Protein AF-A0A913Y9J8-F1 (afdb_monomer)

pLDDT: mean 73.51, std 21.89, range [31.72, 97.0]

Secondary structure (DSSP, 8-state):
---------------------------------------------SPPPPPPPGGG--SS--TT-HHHHHHHHHHHHHTT-HHHHHHHHHT---HHHHHHHHHHTT-

Sequence (107 aa):
MNRILRNVVFSQSKNSLTRIINLQRSASTTNGNQPVSKGNQDAATGPPPAPPPPELCCRSGCQNCVWLEYVDDMLKYYKNNKQEARKALEQIPDETLKTFIRIELGL

InterPro domains:
  IPR019180 Oxidoreductase-like, N-terminal [PF09791] (48-86)
  IPR039251 Oxidoreductase-like domain-containing protein 1 [PTHR21193] (29-105)

Radius of gyration: 23.68 Å; Cα contacts (8 Å, |Δi|>4): 42; chains: 1; bounding box: 63×47×50 Å

Organism: Exaiptasia diaphana (NCBI:txid2652724)

Structure (mmCIF, N/CA/C/O backbone):
data_AF-A0A913Y9J8-F1
#
_entry.id   AF-A0A913Y9J8-F1
#
loop_
_atom_site.group_PDB
_atom_site.id
_atom_site.type_symbol
_atom_site.label_atom_id
_atom_site.label_alt_id
_atom_site.label_comp_id
_atom_site.label_asym_id
_atom_site.label_entity_id
_atom_site.label_seq_id
_atom_site.pdbx_PDB_ins_code
_atom_site.Cartn_x
_atom_site.Cartn_y
_atom_site.Cartn_z
_atom_site.occupancy
_atom_site.B_iso_or_equiv
_atom_site.auth_seq_id
_atom_site.auth_comp_id
_atom_site.auth_asym_id
_atom_site.auth_atom_id
_atom_site.pdbx_PDB_model_num
ATOM 1 N N . MET A 1 1 ? -47.688 -1.574 -1.205 1.00 37.59 1 MET A N 1
ATOM 2 C CA . MET A 1 1 ? -48.154 -2.874 -0.676 1.00 37.59 1 MET A CA 1
ATOM 3 C C . MET A 1 1 ? -47.426 -3.983 -1.418 1.00 37.59 1 MET A C 1
ATOM 5 O O . MET A 1 1 ? -47.397 -3.931 -2.635 1.00 37.59 1 MET A O 1
ATOM 9 N N . ASN A 1 2 ? -46.805 -4.886 -0.650 1.00 31.72 2 ASN A N 1
ATOM 10 C CA . ASN A 1 2 ? -46.494 -6.310 -0.883 1.00 31.72 2 ASN A CA 1
ATOM 11 C C . ASN A 1 2 ? -45.979 -6.766 -2.271 1.00 31.72 2 ASN A C 1
ATOM 13 O O . ASN A 1 2 ? -46.678 -6.648 -3.262 1.00 31.72 2 ASN A O 1
ATOM 17 N N . ARG A 1 3 ? -44.725 -7.235 -2.414 1.00 40.78 3 ARG A N 1
ATOM 18 C CA . ARG A 1 3 ? -44.158 -8.553 -2.009 1.00 40.78 3 ARG A CA 1
ATOM 19 C C . ARG A 1 3 ? -44.796 -9.759 -2.730 1.00 40.78 3 ARG A C 1
ATOM 21 O O . ARG A 1 3 ? -45.948 -10.047 -2.447 1.00 40.78 3 ARG A O 1
ATOM 28 N N . ILE A 1 4 ? -43.980 -10.508 -3.501 1.00 50.66 4 ILE A N 1
ATOM 29 C CA . ILE A 1 4 ? -43.738 -11.987 -3.463 1.00 50.66 4 ILE A CA 1
ATOM 30 C C . ILE A 1 4 ? -43.408 -12.551 -4.866 1.00 50.66 4 ILE A C 1
ATOM 32 O O . ILE A 1 4 ? -44.226 -12.468 -5.768 1.00 50.66 4 ILE A O 1
ATOM 36 N N . LEU A 1 5 ? -42.128 -12.856 -5.149 1.00 43.16 5 LEU A N 1
ATOM 37 C CA . LEU A 1 5 ? -41.413 -14.161 -5.114 1.00 43.16 5 LEU A CA 1
ATOM 38 C C . LEU A 1 5 ? -41.866 -15.195 -6.180 1.00 43.16 5 LEU A C 1
ATOM 40 O O . LEU A 1 5 ? -43.004 -15.643 -6.134 1.00 43.16 5 LEU A O 1
ATOM 44 N N . ARG A 1 6 ? -40.926 -15.735 -6.976 1.00 45.38 6 ARG A N 1
ATOM 45 C CA . ARG A 1 6 ? -40.331 -17.094 -6.825 1.00 45.38 6 ARG A CA 1
ATOM 46 C C . ARG A 1 6 ? -39.618 -17.572 -8.103 1.00 45.38 6 ARG A C 1
ATOM 48 O O . ARG A 1 6 ? -40.162 -17.530 -9.196 1.00 45.38 6 ARG A O 1
ATOM 55 N N . ASN A 1 7 ? -38.404 -18.075 -7.880 1.00 42.09 7 ASN A N 1
ATOM 56 C CA . ASN A 1 7 ? -37.569 -18.903 -8.756 1.00 42.09 7 ASN A CA 1
ATOM 57 C C . ASN A 1 7 ? -38.220 -20.241 -9.133 1.00 42.09 7 ASN A C 1
ATOM 59 O O . ASN A 1 7 ? -38.880 -20.806 -8.266 1.00 42.09 7 ASN A O 1
ATOM 63 N N . VAL A 1 8 ? -37.842 -20.803 -10.295 1.00 47.94 8 VAL A N 1
ATOM 64 C CA . VAL A 1 8 ? -37.526 -22.234 -10.577 1.00 47.94 8 VAL A CA 1
ATOM 65 C C . VAL A 1 8 ? -36.664 -22.221 -11.871 1.00 47.94 8 VAL A C 1
ATOM 67 O O . VAL A 1 8 ? -37.104 -21.634 -12.848 1.00 47.94 8 VAL A O 1
ATOM 70 N N . VAL A 1 9 ? -35.359 -22.532 -11.932 1.00 44.31 9 VAL A N 1
ATOM 71 C CA . VAL A 1 9 ? -34.569 -23.771 -11.718 1.00 44.31 9 VAL A CA 1
ATOM 72 C C . VAL A 1 9 ? -34.651 -24.807 -12.866 1.00 44.31 9 VAL A C 1
ATOM 74 O O . VAL A 1 9 ? -35.701 -25.375 -13.123 1.00 44.31 9 VAL A O 1
ATOM 77 N N . PHE A 1 10 ? -33.463 -25.095 -13.431 1.00 37.75 10 PHE A N 1
ATOM 78 C CA . PHE A 1 10 ? -32.982 -26.320 -14.112 1.00 37.75 10 PHE A CA 1
ATOM 79 C C . PHE A 1 10 ? -33.520 -26.727 -15.496 1.00 37.75 10 PHE A C 1
ATOM 81 O O . PHE A 1 10 ? -34.701 -26.991 -15.660 1.00 37.75 10 PHE A O 1
ATOM 88 N N . SER A 1 11 ? -32.600 -27.027 -16.425 1.00 41.78 11 SER A N 1
ATOM 89 C CA . SER A 1 11 ? -32.466 -28.403 -16.941 1.00 41.78 11 SER A CA 1
ATOM 90 C C . SER A 1 11 ? -31.160 -28.601 -17.724 1.00 41.78 11 SER A C 1
ATOM 92 O O . SER A 1 11 ? -30.760 -27.762 -18.526 1.00 41.78 11 SER A O 1
ATOM 94 N N . GLN A 1 12 ? -30.493 -29.723 -17.458 1.00 49.56 12 GLN A N 1
ATOM 95 C CA . GLN A 1 12 ? -29.256 -30.170 -18.096 1.00 49.56 12 GLN A CA 1
ATOM 96 C C . GLN A 1 12 ? -29.513 -30.792 -19.474 1.00 49.56 12 GLN A C 1
ATOM 98 O O . GLN A 1 12 ? -30.562 -31.395 -19.684 1.00 49.56 12 GLN A O 1
ATOM 103 N N . SER A 1 13 ? -28.505 -30.809 -20.350 1.00 54.66 13 SER A N 1
ATOM 104 C CA . SER A 1 13 ? -28.442 -31.807 -21.426 1.00 54.66 13 SER A CA 1
ATOM 105 C C . SER A 1 13 ? -27.019 -32.340 -21.599 1.00 54.66 13 SER A C 1
ATOM 107 O O . SER A 1 13 ? -26.055 -31.579 -21.640 1.00 54.66 13 SER A O 1
ATOM 109 N N . LYS A 1 14 ? -26.903 -33.672 -21.621 1.00 51.00 14 LYS A N 1
ATOM 110 C CA . LYS A 1 14 ? -25.663 -34.458 -21.581 1.00 51.00 14 LYS A CA 1
ATOM 111 C C . LYS A 1 14 ? -25.297 -34.968 -22.987 1.00 51.00 14 LYS A C 1
ATOM 113 O O . LYS A 1 14 ? -26.124 -35.597 -23.629 1.00 51.00 14 LYS A O 1
ATOM 118 N N . ASN A 1 15 ? -24.030 -34.765 -23.359 1.00 49.06 15 ASN A N 1
ATOM 119 C CA . ASN A 1 15 ? -23.110 -35.607 -24.151 1.00 49.06 15 ASN A CA 1
ATOM 120 C C . ASN A 1 15 ? -23.543 -36.248 -25.492 1.00 49.06 15 ASN A C 1
ATOM 122 O O . ASN A 1 15 ? -24.303 -37.208 -25.497 1.00 49.06 15 ASN A O 1
ATOM 126 N N . SER A 1 16 ? -22.835 -35.896 -26.581 1.00 48.50 16 SER A N 1
ATOM 127 C CA . SER A 1 16 ? -22.435 -36.847 -27.641 1.00 48.50 16 SER A CA 1
ATOM 128 C C . SER A 1 16 ? -21.251 -36.318 -28.490 1.00 48.50 16 SER A C 1
ATOM 130 O O . SER A 1 16 ? -21.425 -35.391 -29.270 1.00 48.50 16 SER A O 1
ATOM 132 N N . LEU A 1 17 ? -20.046 -36.872 -28.253 1.00 50.44 17 LEU A N 1
ATOM 133 C CA . LEU A 1 17 ? -19.067 -37.443 -29.221 1.00 50.44 17 LEU A CA 1
ATOM 134 C C . LEU A 1 17 ? -18.971 -36.785 -30.634 1.00 50.44 17 LEU A C 1
ATOM 136 O O . LEU A 1 17 ? -19.973 -36.745 -31.327 1.00 50.44 17 LEU A O 1
ATOM 140 N N . THR A 1 18 ? -17.855 -36.341 -31.245 1.00 44.22 18 THR A N 1
ATOM 141 C CA . THR A 1 18 ? -16.398 -36.532 -31.074 1.00 44.22 18 THR A CA 1
ATOM 142 C C . THR A 1 18 ? -15.630 -35.524 -31.976 1.00 44.22 18 THR A C 1
ATOM 144 O O . THR A 1 18 ? -15.943 -35.393 -33.150 1.00 44.22 18 THR A O 1
ATOM 147 N N . ARG A 1 19 ? -14.615 -34.855 -31.402 1.00 53.00 19 ARG A N 1
ATOM 148 C CA . ARG A 1 19 ? -13.308 -34.350 -31.920 1.00 53.00 19 ARG A CA 1
ATOM 149 C C . ARG A 1 19 ? -13.099 -33.941 -33.400 1.00 53.00 19 ARG A C 1
ATOM 151 O O . ARG A 1 19 ? -13.000 -34.801 -34.265 1.00 53.00 19 ARG A O 1
ATOM 158 N N . ILE A 1 20 ? -12.647 -32.692 -33.595 1.00 54.19 20 ILE A N 1
ATOM 159 C CA . ILE A 1 20 ? -11.406 -32.394 -34.346 1.00 54.19 20 ILE A CA 1
ATOM 160 C C . ILE A 1 20 ? -10.508 -31.521 -33.456 1.00 54.19 20 ILE A C 1
ATOM 162 O O . ILE A 1 20 ? -10.968 -30.610 -32.773 1.00 54.19 20 ILE A O 1
ATOM 166 N N . ILE A 1 21 ? -9.237 -31.901 -33.403 1.00 53.88 21 ILE A N 1
ATOM 167 C CA . ILE A 1 21 ? -8.182 -31.438 -32.502 1.00 53.88 21 ILE A CA 1
ATOM 168 C C . ILE A 1 21 ? -7.462 -30.269 -33.185 1.00 53.88 21 ILE A C 1
ATOM 170 O O . ILE A 1 21 ? -7.147 -30.386 -34.365 1.00 53.88 21 ILE A O 1
ATOM 174 N N . ASN A 1 22 ? -7.116 -29.205 -32.455 1.00 52.94 22 ASN A N 1
ATOM 175 C CA . ASN A 1 22 ? -5.909 -28.448 -32.783 1.00 52.94 22 ASN A CA 1
ATOM 176 C C . ASN A 1 22 ? -5.085 -28.167 -31.524 1.00 52.94 22 ASN A C 1
ATOM 178 O O . ASN A 1 22 ? -5.598 -27.817 -30.462 1.00 52.94 22 ASN A O 1
ATOM 182 N N . LEU A 1 23 ? -3.800 -28.460 -31.677 1.00 61.94 23 LEU A N 1
ATOM 183 C CA . LEU A 1 23 ? -2.779 -28.716 -30.678 1.00 61.94 23 LEU A CA 1
ATOM 184 C C . LEU A 1 23 ? -1.827 -27.519 -30.624 1.00 61.94 23 LEU A C 1
ATOM 186 O O . LEU A 1 23 ? -1.193 -27.230 -31.627 1.00 61.94 23 LEU A O 1
ATOM 190 N N . GLN A 1 24 ? -1.693 -26.894 -29.454 1.00 46.09 24 GLN A N 1
ATOM 191 C CA . GLN A 1 24 ? -0.502 -26.178 -28.953 1.00 46.09 24 GLN A CA 1
ATOM 192 C C . GLN A 1 24 ? -0.847 -25.769 -27.510 1.00 46.09 24 GLN A C 1
ATOM 194 O O . GLN A 1 24 ? -1.507 -24.767 -27.278 1.00 46.09 24 GLN A O 1
ATOM 199 N N . ARG A 1 25 ? -0.713 -26.628 -26.492 1.00 49.22 25 ARG A N 1
ATOM 200 C CA . ARG A 1 25 ? 0.503 -27.199 -25.879 1.00 49.22 25 ARG A CA 1
ATOM 201 C C . ARG A 1 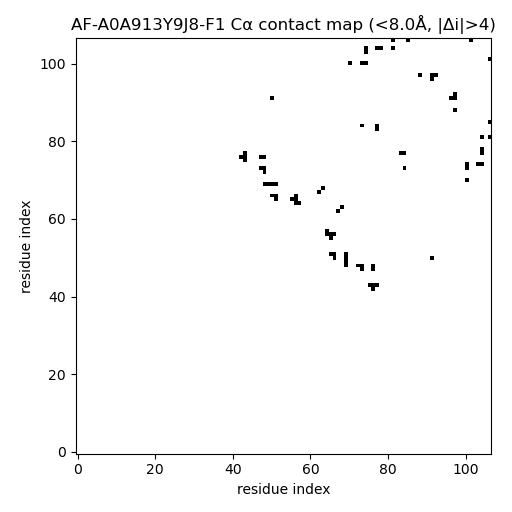25 ? 1.598 -26.160 -25.622 1.00 49.22 25 ARG A C 1
ATOM 203 O O . ARG A 1 25 ? 2.547 -26.073 -26.384 1.00 49.22 25 ARG A O 1
ATOM 210 N N . SER A 1 26 ? 1.499 -25.523 -24.459 1.00 45.91 26 SER A N 1
ATOM 211 C CA . SER A 1 26 ? 2.578 -25.554 -23.467 1.00 45.91 26 SER A CA 1
ATOM 212 C C . SER A 1 26 ? 1.957 -25.827 -22.102 1.00 45.91 26 SER A C 1
ATOM 214 O O . SER A 1 26 ? 1.340 -24.960 -21.494 1.00 45.91 26 SER A O 1
ATOM 216 N N . ALA A 1 27 ? 2.070 -27.079 -21.664 1.00 48.12 27 ALA A N 1
ATOM 217 C CA . ALA A 1 27 ? 1.857 -27.461 -20.281 1.00 48.12 27 ALA A CA 1
ATOM 218 C C . ALA A 1 27 ? 3.213 -27.386 -19.579 1.00 48.12 27 ALA A C 1
ATOM 220 O O . ALA A 1 27 ? 4.120 -28.132 -19.943 1.00 48.12 27 ALA A O 1
ATOM 221 N N . SER A 1 28 ? 3.314 -26.540 -18.561 1.00 43.69 28 SER A N 1
ATOM 222 C CA . SER A 1 28 ? 4.152 -26.833 -17.403 1.00 43.69 28 SER A CA 1
ATOM 223 C C . SER A 1 28 ? 3.199 -27.109 -16.252 1.00 43.69 28 SER A C 1
ATOM 225 O O . SER A 1 28 ? 2.702 -26.202 -15.593 1.00 43.69 28 SER A O 1
ATOM 227 N N . THR A 1 29 ? 2.882 -28.388 -16.069 1.00 44.84 29 THR A N 1
ATOM 228 C CA . THR A 1 29 ? 2.302 -28.896 -14.831 1.00 44.84 29 THR A CA 1
ATOM 229 C C . THR A 1 29 ? 3.444 -29.465 -14.013 1.00 44.84 29 THR A C 1
ATOM 231 O O . THR A 1 29 ? 3.950 -30.533 -14.339 1.00 44.84 29 THR A O 1
ATOM 234 N N . THR A 1 30 ? 3.793 -28.799 -12.920 1.00 44.12 30 THR A N 1
ATOM 235 C CA . THR A 1 30 ? 4.344 -29.467 -11.739 1.00 44.12 30 THR A CA 1
ATOM 236 C C . THR A 1 30 ? 3.724 -28.834 -10.504 1.00 44.12 30 THR A C 1
ATOM 238 O O . THR A 1 30 ? 4.124 -27.772 -10.045 1.00 44.12 30 THR A O 1
ATOM 241 N N . ASN A 1 31 ? 2.654 -29.494 -10.072 1.00 57.56 31 ASN A N 1
ATOM 242 C CA . ASN A 1 31 ? 2.248 -29.772 -8.698 1.00 57.56 31 ASN A CA 1
ATOM 243 C C . ASN A 1 31 ? 3.094 -29.123 -7.581 1.00 57.56 31 ASN A C 1
ATOM 245 O O . ASN A 1 31 ? 4.264 -29.459 -7.406 1.00 57.56 31 ASN A O 1
ATOM 249 N N . GLY A 1 32 ? 2.451 -28.279 -6.775 1.00 37.44 32 GLY A N 1
ATOM 250 C CA . GLY A 1 32 ? 2.965 -27.755 -5.515 1.00 37.44 32 GLY A CA 1
ATOM 251 C C . GLY A 1 32 ? 1.794 -27.472 -4.577 1.00 37.44 32 GLY A C 1
ATOM 252 O O . GLY A 1 32 ? 0.922 -26.666 -4.883 1.00 37.44 32 GLY A O 1
ATOM 253 N N . ASN A 1 33 ? 1.747 -28.218 -3.482 1.00 51.84 33 ASN A N 1
ATOM 254 C CA . ASN A 1 33 ? 0.734 -28.194 -2.435 1.00 51.84 33 ASN A CA 1
ATOM 255 C C . ASN A 1 33 ? 0.584 -26.825 -1.738 1.00 51.84 33 ASN A C 1
ATOM 257 O O . ASN A 1 33 ? 1.574 -26.296 -1.251 1.00 51.84 33 ASN A O 1
ATOM 261 N N . GLN A 1 34 ? -0.684 -26.428 -1.543 1.00 53.03 34 GLN A N 1
ATOM 262 C CA . GLN A 1 34 ? -1.253 -25.651 -0.418 1.00 53.03 34 GLN A CA 1
ATOM 263 C C . GLN A 1 34 ? -0.832 -24.177 -0.193 1.00 53.03 34 GLN A C 1
ATOM 265 O O . GLN A 1 34 ? 0.273 -23.787 -0.540 1.00 53.03 34 GLN A O 1
ATOM 270 N N . PRO A 1 35 ? -1.644 -23.364 0.523 1.00 49.16 35 PRO A N 1
ATOM 271 C CA . PRO A 1 35 ? -3.089 -23.413 0.749 1.00 49.16 35 PRO A CA 1
ATOM 272 C C . PRO A 1 35 ? -3.797 -22.128 0.271 1.00 49.16 35 PRO A C 1
ATOM 274 O O . PRO A 1 35 ? -3.237 -21.038 0.208 1.00 49.16 35 PRO A O 1
ATOM 277 N N . VAL A 1 36 ? -5.100 -22.249 0.020 1.00 52.25 36 VAL A N 1
ATOM 278 C CA . VAL A 1 36 ? -6.020 -21.119 0.162 1.00 52.25 36 VAL A CA 1
ATOM 279 C C . VAL A 1 36 ? -5.940 -20.645 1.614 1.00 52.25 36 VAL A C 1
ATOM 281 O O . VAL A 1 36 ? -6.490 -21.288 2.509 1.00 52.25 36 VAL A O 1
ATOM 284 N N . SER A 1 37 ? -5.247 -19.538 1.872 1.00 46.72 37 SER A N 1
ATOM 285 C CA . SER A 1 37 ? -5.356 -18.852 3.159 1.00 46.72 37 SER A CA 1
ATOM 286 C C . SER A 1 37 ? -6.714 -18.166 3.206 1.00 46.72 37 SER A C 1
ATOM 288 O O . SER A 1 37 ? -6.889 -16.991 2.894 1.00 46.72 37 SER A O 1
ATOM 290 N N . LYS A 1 38 ? -7.713 -18.979 3.558 1.00 45.91 38 LYS A N 1
ATOM 291 C CA . LYS A 1 38 ? -8.926 -18.545 4.237 1.00 45.91 38 LYS A CA 1
ATOM 292 C C . LYS A 1 38 ? -8.504 -17.618 5.367 1.00 45.91 38 LYS A C 1
ATOM 294 O O . LYS A 1 38 ? -7.587 -17.945 6.114 1.00 45.91 38 LYS A O 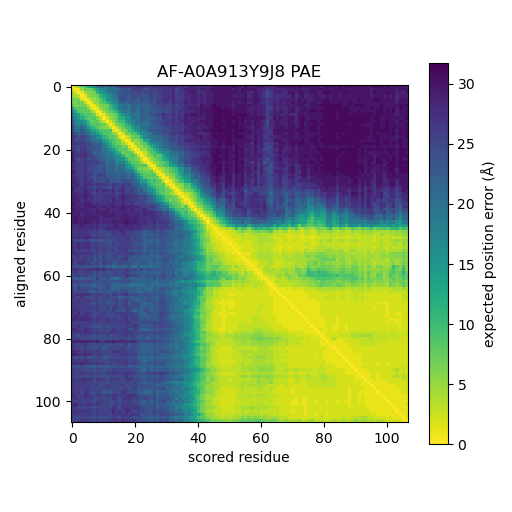1
ATOM 299 N N . GLY A 1 39 ? -9.154 -16.461 5.413 1.00 53.81 39 GLY A N 1
ATOM 300 C CA . GLY A 1 39 ? -8.779 -15.380 6.298 1.00 53.81 39 GLY A CA 1
ATOM 301 C C . GLY A 1 39 ? -8.643 -15.819 7.744 1.00 53.81 39 GLY A C 1
ATOM 302 O O . GLY A 1 39 ? -9.370 -16.687 8.226 1.00 53.81 39 GLY A O 1
ATOM 303 N N . ASN A 1 40 ? -7.763 -15.118 8.431 1.00 39.34 40 ASN A N 1
ATOM 304 C CA . ASN A 1 40 ? -7.918 -14.907 9.841 1.00 39.34 40 ASN A CA 1
ATOM 305 C C . ASN A 1 40 ? -7.715 -13.406 10.056 1.00 39.34 40 ASN A C 1
ATOM 307 O O . ASN A 1 40 ? -6.790 -12.794 9.528 1.00 39.34 40 ASN A O 1
ATOM 311 N N . GLN A 1 41 ? -8.711 -12.774 10.666 1.00 50.25 41 GLN A N 1
ATOM 312 C CA . GLN A 1 41 ? -8.632 -11.383 11.091 1.00 50.25 41 GLN A CA 1
ATOM 313 C C . GLN A 1 41 ? -7.963 -11.390 12.462 1.00 50.25 41 GLN A C 1
ATOM 315 O O . GLN A 1 41 ? -8.585 -11.071 13.470 1.00 50.25 41 GLN A O 1
ATOM 320 N N . ASP A 1 42 ? -6.720 -11.847 12.518 1.00 51.69 42 ASP A N 1
ATOM 321 C CA . ASP A 1 42 ? -5.870 -11.676 13.681 1.00 51.69 42 ASP A CA 1
ATOM 322 C C . ASP A 1 42 ? -5.288 -10.270 13.571 1.00 51.69 42 ASP A C 1
ATOM 324 O O . ASP A 1 42 ? -4.628 -9.908 12.598 1.00 51.69 42 ASP A O 1
ATOM 328 N N . ALA A 1 43 ? -5.600 -9.433 14.557 1.00 57.94 43 ALA A N 1
ATOM 329 C CA . ALA A 1 43 ? -4.947 -8.149 14.719 1.00 57.94 43 ALA A CA 1
ATOM 330 C C . ALA A 1 43 ? -3.429 -8.328 14.565 1.00 57.94 43 ALA A C 1
ATOM 332 O O . ALA A 1 43 ? -2.848 -9.204 15.206 1.00 57.94 43 ALA A O 1
ATOM 333 N N . ALA A 1 44 ? -2.834 -7.507 13.697 1.00 62.25 44 ALA A N 1
ATOM 334 C CA . ALA A 1 44 ? -1.417 -7.455 13.367 1.00 62.25 44 ALA A CA 1
ATOM 335 C C . ALA A 1 44 ? -0.519 -7.749 14.583 1.00 62.25 44 ALA A C 1
ATOM 337 O O . ALA A 1 44 ? -0.269 -6.879 15.411 1.00 62.25 44 ALA A O 1
ATOM 338 N N . THR A 1 45 ? -0.085 -9.003 14.716 1.00 68.12 45 THR A N 1
ATOM 339 C CA . THR A 1 45 ? 0.765 -9.478 15.825 1.00 68.12 45 THR A CA 1
ATOM 340 C C . THR A 1 45 ? 2.189 -9.799 15.360 1.00 68.12 45 THR A C 1
ATOM 342 O O . THR A 1 45 ? 3.010 -10.255 16.151 1.00 68.12 45 THR A O 1
ATOM 345 N N . GLY A 1 46 ? 2.488 -9.562 14.078 1.00 80.25 46 GLY A N 1
ATOM 346 C CA . GLY A 1 46 ? 3.801 -9.762 13.461 1.00 80.25 46 GLY A CA 1
ATOM 347 C C . GLY A 1 46 ? 4.623 -8.472 13.338 1.00 80.25 46 GLY A C 1
ATOM 348 O O . GLY A 1 46 ? 4.181 -7.419 13.787 1.00 80.25 46 GLY A O 1
ATOM 349 N N . PRO A 1 47 ? 5.823 -8.537 12.736 1.00 86.88 47 PRO A N 1
ATOM 350 C CA . PRO A 1 47 ? 6.588 -7.346 12.379 1.00 86.88 47 PRO A CA 1
ATOM 351 C C . PRO A 1 47 ? 5.867 -6.522 11.295 1.00 86.88 47 PRO A C 1
ATOM 353 O O . PRO A 1 47 ? 5.081 -7.085 10.526 1.00 86.88 47 PRO A O 1
ATOM 356 N N . PRO A 1 48 ? 6.149 -5.209 11.196 1.00 89.94 48 PRO A N 1
ATOM 357 C CA . PRO A 1 48 ? 5.591 -4.373 10.142 1.00 89.94 48 PRO A CA 1
ATOM 358 C C . PRO A 1 48 ? 6.036 -4.864 8.755 1.00 89.94 48 PRO A C 1
ATOM 360 O O . PRO A 1 48 ? 7.150 -5.381 8.613 1.00 89.94 48 PRO A O 1
ATOM 363 N N . PRO A 1 49 ? 5.194 -4.697 7.721 1.00 93.06 49 PRO A N 1
ATOM 364 C CA . PRO A 1 49 ? 5.530 -5.116 6.368 1.00 93.06 49 PRO A CA 1
ATOM 365 C C . PRO A 1 49 ? 6.734 -4.329 5.839 1.00 93.06 49 PRO A C 1
ATOM 367 O O . PRO A 1 49 ? 6.805 -3.102 5.953 1.00 93.06 49 PRO A O 1
ATOM 370 N N . ALA A 1 50 ? 7.682 -5.048 5.240 1.00 92.31 50 ALA A N 1
ATOM 371 C CA . ALA A 1 50 ? 8.880 -4.474 4.640 1.00 92.31 50 ALA A CA 1
ATOM 372 C C . ALA A 1 50 ? 8.665 -4.202 3.141 1.00 92.31 50 ALA A C 1
ATOM 374 O O . ALA A 1 50 ? 8.003 -5.000 2.473 1.00 92.31 50 ALA A O 1
ATOM 375 N N . PRO A 1 51 ? 9.226 -3.109 2.593 1.00 91.06 51 PRO A N 1
ATOM 376 C CA . PRO A 1 51 ? 9.122 -2.823 1.169 1.00 91.06 51 PRO A CA 1
ATOM 377 C C . PRO A 1 51 ? 9.850 -3.898 0.339 1.00 91.06 51 PRO A C 1
ATOM 379 O O . PRO A 1 51 ? 10.935 -4.345 0.728 1.00 91.06 51 PRO A O 1
ATOM 382 N N . PRO A 1 52 ? 9.291 -4.314 -0.811 1.00 90.75 52 PRO A N 1
ATOM 383 C CA . PRO A 1 52 ? 9.931 -5.282 -1.689 1.00 90.75 52 PRO A CA 1
ATOM 384 C C . PRO A 1 52 ? 11.196 -4.693 -2.340 1.00 90.75 52 PRO A C 1
ATOM 386 O O . PRO A 1 52 ? 11.280 -3.480 -2.559 1.00 90.75 52 PRO A O 1
ATOM 389 N N . PRO A 1 53 ? 12.174 -5.538 -2.716 1.00 90.06 53 PRO A N 1
ATOM 390 C CA . PRO A 1 53 ? 13.317 -5.097 -3.504 1.00 90.06 53 PRO A CA 1
ATOM 391 C C . PRO A 1 53 ? 12.876 -4.427 -4.818 1.00 90.06 53 PRO A C 1
ATOM 393 O O . PRO A 1 53 ? 12.001 -4.959 -5.510 1.00 90.06 53 PRO A O 1
ATOM 396 N N . PRO A 1 54 ? 13.501 -3.305 -5.219 1.00 86.50 54 PRO A N 1
ATOM 397 C CA . PRO A 1 54 ? 13.107 -2.565 -6.421 1.00 86.50 54 PRO A CA 1
ATOM 398 C C . PRO A 1 54 ? 13.258 -3.394 -7.704 1.00 86.50 54 PRO A C 1
ATOM 400 O O . PRO A 1 54 ? 12.476 -3.225 -8.638 1.00 86.50 54 PRO A O 1
ATOM 403 N N . GLU A 1 55 ? 14.201 -4.341 -7.717 1.00 87.00 55 GLU A N 1
ATOM 404 C CA . GLU A 1 55 ? 14.463 -5.276 -8.821 1.00 87.00 55 GLU A CA 1
ATOM 405 C C . GLU A 1 55 ? 13.258 -6.173 -9.161 1.00 87.00 55 GLU A C 1
ATOM 407 O O . GLU A 1 55 ? 13.165 -6.705 -10.265 1.00 87.00 55 GLU A O 1
ATOM 412 N N . LEU A 1 56 ? 12.314 -6.343 -8.225 1.00 88.31 56 LEU A N 1
ATOM 413 C CA . LEU A 1 56 ? 11.106 -7.149 -8.427 1.00 88.31 56 LEU A CA 1
ATOM 414 C C . LEU A 1 56 ? 9.958 -6.361 -9.080 1.00 88.31 56 LEU A C 1
ATOM 416 O O . LEU A 1 56 ? 8.919 -6.932 -9.413 1.00 88.31 56 LEU A O 1
ATOM 420 N N . CYS A 1 57 ? 10.126 -5.054 -9.298 1.00 86.75 57 CYS A N 1
ATOM 421 C CA . CYS A 1 57 ? 9.149 -4.244 -10.013 1.00 86.75 57 CYS A CA 1
ATOM 422 C C . CYS A 1 57 ? 9.342 -4.380 -11.531 1.00 86.75 57 CYS A C 1
ATOM 424 O O . CYS A 1 57 ? 10.183 -3.716 -12.136 1.00 86.75 57 CYS A O 1
ATOM 426 N N . CYS A 1 58 ? 8.507 -5.195 -12.179 1.00 87.00 58 CYS A N 1
ATOM 427 C CA . CYS A 1 58 ? 8.544 -5.390 -13.634 1.00 87.00 58 CYS A CA 1
ATOM 428 C C . CYS A 1 58 ? 8.138 -4.145 -14.448 1.00 87.00 58 CYS A C 1
ATOM 430 O O . CYS A 1 58 ? 8.329 -4.124 -15.662 1.00 87.00 58 CYS A O 1
ATOM 432 N N . ARG A 1 59 ? 7.551 -3.123 -13.800 1.00 86.00 59 ARG A N 1
ATOM 433 C CA . ARG A 1 59 ? 7.036 -1.878 -14.409 1.00 86.00 59 ARG A CA 1
ATOM 434 C C . ARG A 1 59 ? 6.030 -2.078 -15.555 1.00 86.00 59 ARG A C 1
ATOM 436 O O . ARG A 1 59 ? 5.749 -1.140 -16.291 1.00 86.00 59 ARG A O 1
ATOM 443 N N . SER A 1 60 ? 5.449 -3.271 -15.693 1.00 87.44 60 SER A N 1
ATOM 444 C CA . SER A 1 60 ? 4.473 -3.587 -16.745 1.00 87.44 60 SER A CA 1
ATOM 445 C C . SER A 1 60 ? 3.014 -3.421 -16.303 1.00 87.44 60 SER A C 1
ATOM 447 O O . SER A 1 60 ? 2.115 -3.664 -17.100 1.00 87.44 60 SER A O 1
ATOM 449 N N . GLY A 1 61 ? 2.769 -3.067 -15.035 1.00 82.75 61 GLY A N 1
ATOM 450 C CA . GLY A 1 61 ? 1.421 -2.840 -14.499 1.00 82.75 61 GLY A CA 1
ATOM 451 C C . GLY A 1 61 ? 0.539 -4.093 -14.423 1.00 82.75 61 GLY A C 1
ATOM 452 O O . GLY A 1 61 ? -0.660 -4.004 -14.664 1.00 82.75 61 GLY A O 1
ATOM 453 N N . CYS A 1 62 ? 1.108 -5.270 -14.137 1.00 86.81 62 CYS A N 1
ATOM 454 C CA . CYS A 1 62 ? 0.320 -6.494 -13.966 1.00 86.81 62 CYS A CA 1
ATOM 455 C C . CYS A 1 62 ? -0.364 -6.564 -12.587 1.00 86.81 62 CYS A C 1
ATOM 457 O O . CYS A 1 62 ? 0.045 -5.900 -11.638 1.00 86.81 62 CYS A O 1
ATOM 459 N N . GLN A 1 63 ? -1.386 -7.417 -12.475 1.00 84.56 63 GLN A N 1
ATOM 460 C CA . GLN A 1 63 ? -2.169 -7.601 -11.245 1.00 84.56 63 GLN A CA 1
ATOM 461 C C . GLN A 1 63 ? -1.352 -8.183 -10.078 1.00 84.56 63 GLN A C 1
ATOM 463 O O . GLN A 1 63 ? -1.652 -7.904 -8.925 1.00 84.56 63 GLN A O 1
ATOM 468 N N . ASN A 1 64 ? -0.302 -8.955 -10.367 1.00 85.81 64 ASN A N 1
ATOM 469 C CA . ASN A 1 64 ? 0.567 -9.570 -9.354 1.00 85.81 64 ASN A CA 1
ATOM 470 C C . ASN A 1 64 ? 1.776 -8.668 -9.052 1.00 85.81 64 ASN A C 1
ATOM 472 O O . ASN A 1 64 ? 2.924 -9.110 -9.067 1.00 85.81 64 ASN A O 1
ATOM 476 N N . CYS A 1 65 ? 1.534 -7.367 -8.905 1.00 89.81 65 CYS A N 1
ATOM 477 C CA . CYS A 1 65 ? 2.591 -6.408 -8.625 1.00 89.81 65 CYS A CA 1
ATOM 478 C C . CYS A 1 65 ? 3.020 -6.528 -7.160 1.00 89.81 65 CYS A C 1
ATOM 480 O O . CYS A 1 65 ? 2.208 -6.329 -6.260 1.00 89.81 65 CYS A O 1
ATOM 482 N N . VAL A 1 66 ? 4.312 -6.753 -6.919 1.00 92.31 66 VAL A N 1
ATOM 483 C CA . VAL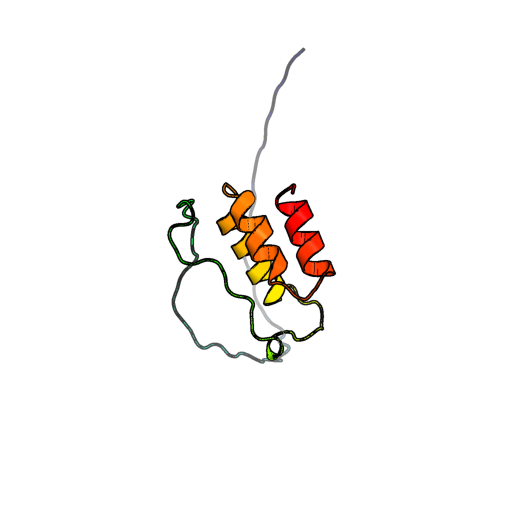 A 1 66 ? 4.887 -6.848 -5.563 1.00 92.31 66 VAL A CA 1
ATOM 484 C C . VAL A 1 66 ? 4.610 -5.612 -4.701 1.00 92.31 66 VAL A C 1
ATOM 486 O O . VAL A 1 66 ? 4.487 -5.709 -3.484 1.00 92.31 66 VAL A O 1
ATOM 489 N N . TRP A 1 67 ? 4.470 -4.437 -5.324 1.00 92.06 67 TRP A N 1
ATOM 490 C CA . TRP A 1 67 ? 4.114 -3.208 -4.618 1.00 92.06 67 TRP A CA 1
ATOM 491 C C . TRP A 1 67 ? 2.631 -3.146 -4.245 1.00 92.06 67 TRP A C 1
ATOM 493 O O . TRP A 1 67 ? 2.306 -2.525 -3.241 1.00 92.06 67 TRP A O 1
ATOM 503 N N . LEU A 1 68 ? 1.740 -3.793 -5.004 1.00 91.75 68 LEU A N 1
ATOM 504 C CA . LEU A 1 68 ? 0.330 -3.919 -4.618 1.00 91.75 68 LEU A CA 1
ATOM 505 C C . LEU A 1 68 ? 0.177 -4.885 -3.442 1.00 91.75 68 LEU A C 1
ATOM 507 O O . LEU A 1 68 ? -0.517 -4.557 -2.487 1.00 91.75 68 LEU A O 1
ATOM 511 N N . GLU A 1 69 ? 0.892 -6.013 -3.463 1.00 92.25 69 GLU A N 1
ATOM 512 C CA . GLU A 1 69 ? 0.941 -6.941 -2.324 1.00 92.25 69 GLU A CA 1
ATOM 513 C C . GLU A 1 69 ? 1.453 -6.238 -1.057 1.00 92.25 69 GLU A C 1
ATOM 515 O O . GLU A 1 69 ? 0.841 -6.330 0.006 1.00 92.25 69 GLU A O 1
ATOM 520 N N . TYR A 1 70 ? 2.519 -5.443 -1.189 1.00 93.88 70 TYR A N 1
ATOM 521 C CA . TYR A 1 70 ? 3.036 -4.627 -0.093 1.00 93.88 70 TYR A CA 1
ATOM 522 C C . TYR A 1 70 ? 2.001 -3.631 0.453 1.00 93.88 70 TYR A C 1
ATOM 524 O O . TYR A 1 70 ? 1.876 -3.473 1.669 1.00 93.88 70 TYR A O 1
ATOM 532 N N . VAL A 1 71 ? 1.236 -2.968 -0.422 1.00 94.75 71 VAL A N 1
ATOM 533 C CA . VAL A 1 71 ? 0.156 -2.072 0.014 1.00 94.75 71 VAL A CA 1
ATOM 534 C C . VAL A 1 71 ? -0.920 -2.849 0.759 1.00 94.75 71 VAL A C 1
ATOM 536 O O . VAL A 1 71 ? -1.306 -2.433 1.847 1.00 94.75 71 VAL A O 1
ATOM 539 N N . ASP A 1 72 ? -1.378 -3.981 0.231 1.00 94.25 72 ASP A N 1
ATOM 540 C CA . ASP A 1 72 ? -2.394 -4.801 0.892 1.00 94.25 72 ASP A CA 1
ATOM 541 C C . ASP A 1 72 ? -1.964 -5.197 2.309 1.00 94.25 72 ASP A C 1
ATOM 543 O O . ASP A 1 72 ? -2.768 -5.161 3.245 1.00 94.25 72 ASP A O 1
ATOM 547 N N . ASP A 1 73 ? -0.689 -5.533 2.491 1.00 94.75 73 ASP A N 1
ATOM 548 C CA . ASP A 1 73 ? -0.138 -5.878 3.796 1.00 94.75 73 ASP A CA 1
ATOM 549 C C . ASP A 1 73 ? -0.025 -4.659 4.720 1.00 94.75 73 ASP A C 1
ATOM 551 O O . ASP A 1 73 ? -0.391 -4.754 5.894 1.00 94.75 73 ASP A O 1
ATOM 555 N N . MET A 1 74 ? 0.360 -3.489 4.198 1.00 95.00 74 MET A N 1
ATOM 556 C CA . MET A 1 74 ? 0.300 -2.215 4.931 1.00 95.00 74 MET A CA 1
ATOM 557 C C . MET A 1 74 ? -1.125 -1.906 5.411 1.00 95.00 74 MET A C 1
ATOM 559 O O . MET A 1 74 ? -1.320 -1.553 6.576 1.00 95.00 74 MET A O 1
ATOM 563 N N . LEU A 1 75 ? -2.133 -2.060 4.545 1.00 95.12 75 LEU A N 1
ATOM 564 C CA . LEU A 1 75 ? -3.530 -1.768 4.874 1.00 95.12 75 LEU A CA 1
ATOM 565 C C . LEU A 1 75 ? -4.074 -2.712 5.944 1.00 95.12 75 LEU A C 1
ATOM 567 O O . LEU A 1 75 ? -4.746 -2.266 6.876 1.00 95.12 75 LEU A O 1
ATOM 571 N N . LYS A 1 76 ? -3.761 -4.008 5.847 1.00 94.19 76 LYS A N 1
ATOM 572 C CA . LYS A 1 76 ? -4.142 -5.000 6.862 1.00 94.19 76 LYS A CA 1
ATOM 573 C C . LYS A 1 76 ? -3.457 -4.715 8.195 1.00 94.19 76 LYS A C 1
ATOM 575 O O . LYS A 1 76 ? -4.130 -4.706 9.226 1.00 94.19 76 LYS A O 1
ATOM 580 N N . TYR A 1 77 ? -2.148 -4.460 8.171 1.00 95.19 77 TYR A N 1
ATOM 581 C CA . TYR A 1 77 ? -1.342 -4.273 9.374 1.00 95.19 77 TYR A CA 1
ATOM 582 C C . TYR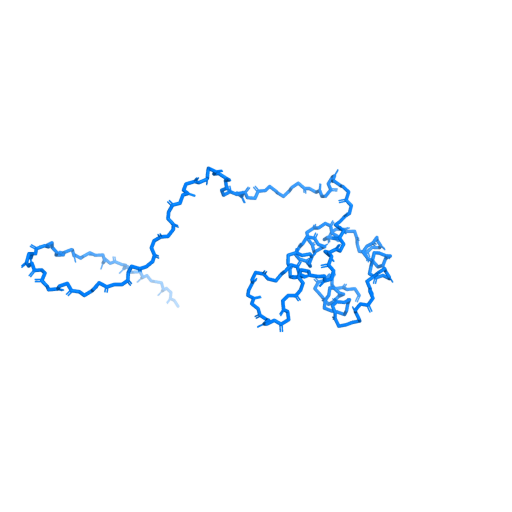 A 1 77 ? -1.743 -3.002 10.136 1.00 95.19 77 TYR A C 1
ATOM 584 O O . TYR A 1 77 ? -1.987 -3.029 11.343 1.00 95.19 77 TYR A O 1
ATOM 592 N N . TYR A 1 78 ? -1.887 -1.885 9.421 1.00 94.81 78 TYR A N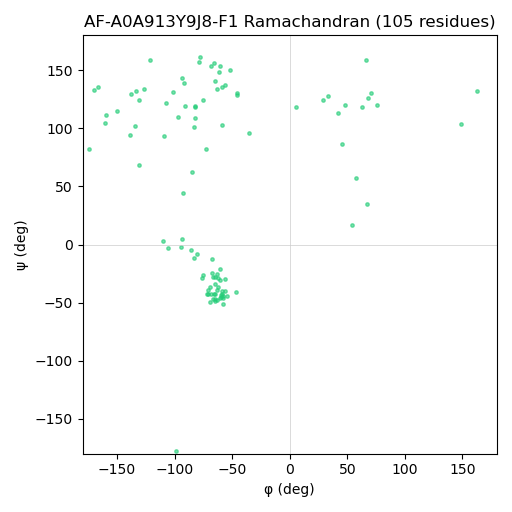 1
ATOM 593 C CA . TYR A 1 78 ? -2.120 -0.571 10.019 1.00 94.81 78 TYR A CA 1
ATOM 594 C C . TYR A 1 78 ? -3.590 -0.167 10.151 1.00 94.81 78 TYR A C 1
ATOM 596 O O . TYR A 1 78 ? -3.874 0.936 10.627 1.00 94.81 78 TYR A O 1
ATOM 604 N N . LYS A 1 79 ? -4.535 -1.054 9.813 1.00 90.75 79 LYS A N 1
ATOM 605 C CA . LYS A 1 79 ? -5.983 -0.779 9.838 1.00 90.75 79 LYS A CA 1
ATOM 606 C C . LYS A 1 79 ? -6.465 -0.096 11.124 1.00 90.75 79 LYS A C 1
ATOM 608 O O . LYS A 1 79 ? -7.282 0.819 11.071 1.00 90.75 79 LYS A O 1
ATOM 613 N N . ASN A 1 80 ? -5.936 -0.525 12.272 1.00 90.50 80 ASN A N 1
ATOM 614 C CA . ASN A 1 80 ? -6.306 -0.009 13.594 1.00 90.50 80 ASN A CA 1
ATOM 615 C C . ASN A 1 80 ? -5.239 0.914 14.215 1.00 90.50 80 ASN A C 1
ATOM 617 O O . ASN A 1 80 ? -5.463 1.456 15.294 1.00 90.50 80 ASN A O 1
ATOM 621 N N . ASN A 1 81 ? -4.087 1.106 13.562 1.00 91.38 81 ASN A N 1
ATOM 622 C CA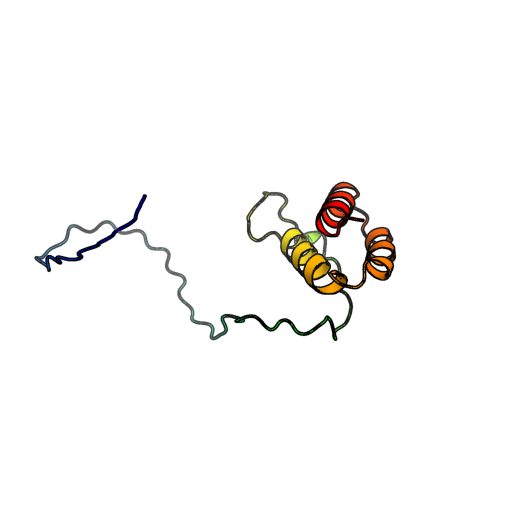 . ASN A 1 81 ? -2.947 1.848 14.106 1.00 91.38 81 ASN A CA 1
ATOM 623 C C . ASN A 1 81 ? -2.422 2.896 13.111 1.00 91.38 81 ASN A C 1
ATOM 625 O O . ASN A 1 81 ? -1.314 2.825 12.580 1.00 91.38 81 ASN A O 1
ATOM 629 N N . LYS A 1 82 ? -3.251 3.918 12.887 1.00 92.44 82 LYS A N 1
ATOM 630 C CA . LYS A 1 82 ? -2.975 5.039 11.976 1.00 92.44 82 LYS A CA 1
ATOM 631 C C . LYS A 1 82 ? -1.737 5.859 12.354 1.00 92.44 82 LYS A C 1
ATOM 633 O O . LYS A 1 82 ? -1.087 6.426 11.480 1.00 92.44 82 LYS A O 1
ATO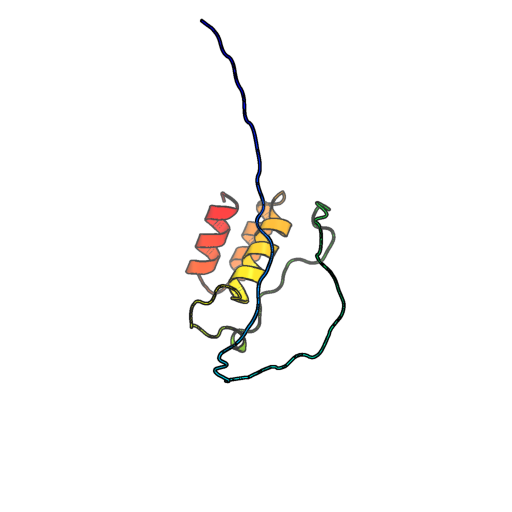M 638 N N . GLN A 1 83 ? -1.411 5.943 13.645 1.00 93.25 83 GLN A N 1
ATOM 639 C CA . GLN A 1 83 ? -0.262 6.724 14.111 1.00 93.25 83 GLN A CA 1
ATOM 640 C C . GLN A 1 83 ? 1.059 6.067 13.717 1.00 93.25 83 GLN A C 1
ATOM 642 O O . GLN A 1 83 ? 1.974 6.746 13.255 1.00 93.25 83 GLN A O 1
ATOM 647 N N . GLU A 1 84 ? 1.154 4.747 13.860 1.00 92.75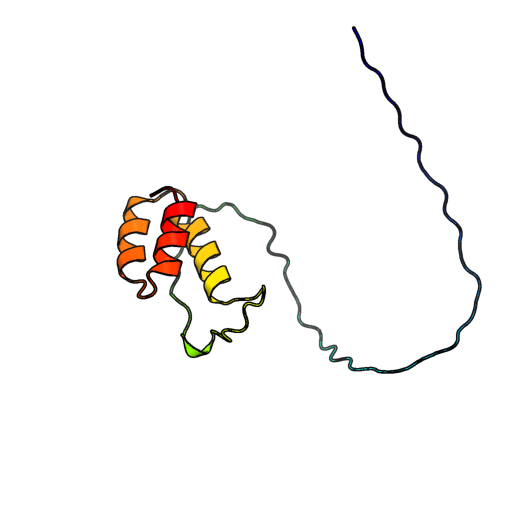 84 GLU A N 1
ATOM 648 C CA . GLU A 1 84 ? 2.325 4.002 13.408 1.00 92.75 84 GLU A CA 1
ATOM 649 C C . GLU A 1 84 ? 2.415 3.976 11.879 1.00 92.75 84 GLU A C 1
ATOM 651 O O . GLU A 1 84 ? 3.500 4.158 11.329 1.00 92.75 84 GLU A O 1
ATOM 656 N N . ALA A 1 85 ? 1.269 3.895 11.194 1.00 94.25 85 ALA A N 1
ATOM 657 C CA . ALA A 1 85 ? 1.202 3.976 9.738 1.00 94.25 85 ALA A CA 1
ATOM 658 C C . ALA A 1 85 ? 1.868 5.245 9.193 1.00 94.25 85 ALA A C 1
ATOM 660 O O . ALA A 1 85 ? 2.650 5.182 8.252 1.00 94.25 85 ALA A O 1
ATOM 661 N N . ARG A 1 86 ? 1.608 6.406 9.811 1.00 94.75 86 ARG A N 1
ATOM 662 C CA . ARG A 1 86 ? 2.217 7.684 9.404 1.00 94.75 86 ARG A CA 1
ATOM 663 C C . ARG A 1 86 ? 3.742 7.645 9.463 1.00 94.75 86 ARG A C 1
ATOM 665 O O . ARG A 1 86 ? 4.377 8.134 8.536 1.00 94.75 86 ARG A O 1
ATOM 672 N N . LYS A 1 87 ? 4.310 7.017 10.497 1.00 94.38 87 LYS A N 1
ATOM 673 C CA . LYS A 1 87 ? 5.764 6.847 10.638 1.00 94.38 87 LYS A CA 1
ATOM 674 C C . LYS A 1 87 ? 6.324 5.892 9.586 1.00 94.38 87 LYS A C 1
ATOM 676 O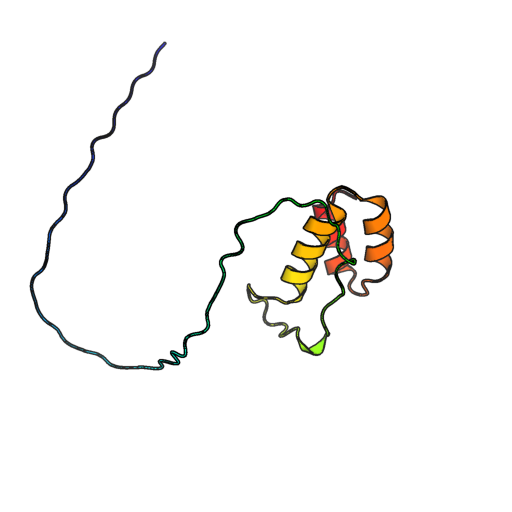 O . LYS A 1 87 ? 7.354 6.177 8.989 1.00 94.38 87 LYS A O 1
ATOM 681 N N . ALA A 1 88 ? 5.635 4.781 9.330 1.00 92.94 88 ALA A N 1
ATOM 682 C CA . ALA A 1 88 ? 6.047 3.821 8.307 1.00 92.94 88 ALA A CA 1
ATOM 683 C C . ALA A 1 88 ? 6.036 4.447 6.901 1.00 92.94 88 ALA A C 1
ATOM 685 O O . ALA A 1 88 ? 6.957 4.243 6.116 1.00 92.94 88 ALA A O 1
ATOM 686 N N . LEU A 1 89 ? 5.038 5.284 6.607 1.00 94.25 89 LEU A N 1
ATOM 687 C CA . LEU A 1 89 ? 4.909 5.989 5.332 1.00 94.25 89 LEU A CA 1
ATOM 688 C C . LEU A 1 89 ? 6.045 6.978 5.050 1.00 94.25 89 LEU A C 1
ATOM 690 O O . LEU A 1 89 ? 6.310 7.271 3.888 1.00 94.25 89 LEU A O 1
ATOM 694 N N . GLU A 1 90 ? 6.719 7.510 6.070 1.00 93.19 90 GLU A N 1
ATOM 695 C CA . GLU A 1 90 ? 7.888 8.380 5.880 1.00 93.19 90 GLU A CA 1
ATOM 696 C C . GLU A 1 90 ? 9.090 7.630 5.296 1.00 93.19 90 GLU A C 1
ATOM 698 O O . GLU A 1 90 ? 9.921 8.247 4.638 1.00 93.19 90 GLU A O 1
ATOM 703 N N . GLN A 1 91 ? 9.156 6.310 5.489 1.00 90.69 91 GLN A N 1
ATOM 704 C CA . GLN A 1 91 ? 10.236 5.462 4.978 1.00 90.69 91 GLN A CA 1
ATOM 705 C C . GLN A 1 91 ? 10.027 5.039 3.517 1.00 90.69 91 GLN A C 1
ATOM 707 O O . GLN A 1 91 ? 10.947 4.510 2.895 1.00 90.69 91 GLN A O 1
ATOM 712 N N . ILE A 1 92 ? 8.832 5.254 2.957 1.00 91.19 92 ILE A N 1
ATOM 713 C CA . ILE A 1 92 ? 8.538 4.925 1.561 1.00 91.19 92 ILE A CA 1
ATOM 714 C C . ILE A 1 92 ? 9.047 6.067 0.668 1.00 91.19 92 ILE A C 1
ATOM 716 O O . ILE A 1 92 ? 8.558 7.192 0.800 1.00 91.19 92 ILE A O 1
ATOM 720 N N . PRO A 1 93 ? 9.989 5.801 -0.257 1.00 88.50 93 PRO A N 1
ATOM 721 C CA . PRO A 1 93 ? 10.558 6.838 -1.117 1.00 88.50 93 PRO A CA 1
ATOM 722 C C . PRO A 1 93 ? 9.609 7.274 -2.242 1.00 88.50 93 PRO A C 1
ATOM 724 O O . PRO A 1 93 ? 9.717 8.393 -2.737 1.00 88.50 93 PRO A O 1
ATOM 727 N N . ASP A 1 94 ? 8.691 6.402 -2.666 1.00 91.06 94 ASP A N 1
ATOM 728 C CA . ASP A 1 94 ? 7.741 6.708 -3.732 1.00 91.06 94 ASP A CA 1
ATOM 729 C C . ASP A 1 94 ? 6.535 7.492 -3.191 1.00 91.06 94 ASP A C 1
ATOM 731 O O . ASP A 1 94 ? 5.679 6.960 -2.478 1.00 91.06 94 ASP A O 1
ATOM 735 N N . GLU A 1 95 ? 6.459 8.777 -3.542 1.00 93.81 95 GLU A N 1
ATOM 736 C CA . GLU A 1 95 ? 5.388 9.668 -3.079 1.00 93.81 95 GLU A CA 1
ATOM 737 C C . GLU A 1 95 ? 4.003 9.282 -3.623 1.00 93.81 95 GLU A C 1
ATOM 739 O O . GLU A 1 95 ? 2.992 9.520 -2.955 1.00 93.81 95 GLU A O 1
ATOM 744 N N . THR A 1 96 ? 3.930 8.645 -4.794 1.00 92.12 96 THR A N 1
ATOM 745 C CA . THR A 1 96 ? 2.654 8.207 -5.382 1.00 92.12 96 THR A CA 1
ATOM 746 C C . THR A 1 96 ? 2.058 7.062 -4.563 1.00 92.12 96 THR A C 1
ATOM 748 O O . THR A 1 96 ? 0.906 7.130 -4.134 1.00 92.12 96 THR A O 1
ATOM 751 N N . LEU A 1 97 ? 2.868 6.046 -4.270 1.00 92.12 97 LEU A N 1
ATOM 752 C CA . LEU A 1 97 ? 2.539 4.891 -3.441 1.00 92.12 97 LEU A CA 1
ATOM 753 C C . LEU A 1 97 ? 2.177 5.317 -2.019 1.00 92.12 97 LEU A C 1
ATOM 755 O O . LEU A 1 97 ? 1.163 4.896 -1.465 1.00 92.12 97 LEU A O 1
ATOM 759 N N . LYS A 1 98 ? 2.978 6.209 -1.440 1.00 94.75 98 LYS A N 1
ATOM 760 C CA . LYS A 1 98 ? 2.737 6.785 -0.118 1.00 94.75 98 LYS A CA 1
ATOM 761 C C . LYS A 1 98 ? 1.403 7.522 -0.054 1.00 94.75 98 LYS A C 1
ATOM 763 O O . LYS A 1 98 ? 0.659 7.361 0.911 1.00 94.75 98 LYS A O 1
ATOM 768 N N . THR A 1 99 ? 1.080 8.308 -1.080 1.00 96.38 99 THR A N 1
ATOM 769 C CA . THR A 1 99 ? -0.207 9.010 -1.180 1.00 96.38 99 THR A CA 1
ATOM 770 C C . THR A 1 99 ? -1.367 8.028 -1.301 1.00 96.38 99 THR A C 1
ATOM 772 O O . THR A 1 99 ? -2.368 8.192 -0.607 1.00 96.38 99 THR A O 1
ATOM 775 N N . PHE A 1 100 ? -1.215 6.975 -2.105 1.00 95.19 100 PHE A N 1
ATOM 776 C CA . PHE A 1 100 ? -2.228 5.930 -2.232 1.00 95.19 100 PHE A CA 1
ATOM 777 C C . PHE A 1 100 ? -2.538 5.267 -0.880 1.00 95.19 100 PHE A C 1
ATOM 779 O O . PHE A 1 100 ? -3.688 5.262 -0.447 1.00 95.19 100 PHE A O 1
ATOM 786 N N . ILE A 1 101 ? -1.513 4.821 -0.147 1.00 96.06 101 ILE A N 1
ATOM 787 C CA . ILE A 1 101 ? -1.700 4.189 1.170 1.00 96.06 101 ILE A CA 1
ATOM 788 C C . ILE A 1 101 ? -2.336 5.165 2.177 1.00 96.06 101 ILE A C 1
ATOM 790 O O . ILE A 1 101 ? -3.169 4.758 2.987 1.00 96.06 101 ILE A O 1
ATOM 794 N N . ARG A 1 102 ? -1.989 6.463 2.133 1.00 96.06 102 ARG A N 1
ATOM 795 C CA . ARG A 1 102 ? -2.617 7.487 2.993 1.00 96.06 102 ARG A CA 1
ATOM 796 C C . ARG A 1 102 ? -4.121 7.582 2.775 1.00 96.06 102 ARG A C 1
ATOM 798 O O . ARG A 1 102 ? -4.861 7.650 3.753 1.00 96.06 102 ARG A O 1
ATOM 805 N N . ILE A 1 103 ? -4.553 7.589 1.517 1.00 97.00 103 ILE A N 1
ATOM 806 C CA . ILE A 1 103 ? -5.970 7.682 1.155 1.00 97.00 103 ILE A CA 1
ATOM 807 C C . ILE A 1 103 ? -6.718 6.439 1.643 1.00 97.00 103 ILE A C 1
ATOM 809 O O . ILE A 1 103 ? -7.724 6.573 2.336 1.00 97.00 103 ILE A O 1
ATOM 813 N N . GLU A 1 104 ? -6.189 5.248 1.366 1.00 96.25 104 GLU A N 1
ATOM 814 C CA . GLU A 1 104 ? -6.817 3.975 1.746 1.00 96.25 104 GLU A CA 1
ATOM 815 C C . GLU A 1 104 ? -6.901 3.780 3.273 1.00 96.25 104 GLU A C 1
ATOM 817 O O . GLU A 1 104 ? -7.882 3.250 3.795 1.00 96.25 104 GLU A O 1
ATOM 822 N N . LEU A 1 105 ? -5.914 4.274 4.029 1.00 94.94 105 LEU A N 1
ATOM 823 C CA . LEU A 1 105 ? -5.962 4.297 5.497 1.00 94.94 105 LEU A CA 1
ATOM 824 C C . LEU A 1 105 ? -6.786 5.469 6.066 1.00 94.94 105 LEU A C 1
ATOM 826 O O . LEU A 1 105 ? -7.024 5.520 7.279 1.00 94.94 105 LEU A O 1
ATOM 830 N N . GLY A 1 106 ? -7.221 6.417 5.232 1.00 94.06 106 GLY A N 1
ATOM 831 C CA . GLY A 1 106 ? -7.915 7.642 5.631 1.00 94.06 106 GLY A CA 1
ATOM 832 C C . GLY A 1 106 ? -7.099 8.478 6.620 1.00 94.06 106 GLY A C 1
ATOM 833 O O . GLY A 1 106 ? -7.549 8.677 7.758 1.00 94.06 106 GLY A O 1
ATOM 834 N N . LEU A 1 107 ? -5.876 8.851 6.227 1.00 91.44 107 LEU A N 1
ATOM 835 C CA . LEU A 1 107 ? -4.892 9.607 7.020 1.00 91.44 107 LEU A CA 1
ATOM 836 C C . LEU A 1 107 ? -4.857 11.104 6.734 1.00 91.44 107 LEU A C 1
ATOM 838 O O . LEU A 1 107 ? -5.177 11.512 5.600 1.00 91.44 107 LEU A O 1
#

Mean predicted aligned error: 16.43 Å

Solvent-accessible surface area (backbone atoms only — not comparable to full-atom values): 7746 Å² total; per-residue (Å²): 133,81,92,85,89,85,89,86,85,87,84,88,86,84,90,80,91,83,88,86,87,88,88,81,86,84,82,87,84,78,91,78,85,84,76,87,78,70,83,74,93,66,75,68,81,69,80,81,81,69,84,72,66,72,90,68,61,80,83,76,82,58,95,87,36,59,67,55,55,45,47,54,46,45,52,62,53,29,68,89,38,63,73,60,41,57,60,57,45,70,73,48,85,51,63,67,61,39,51,50,54,33,59,79,69,70,108

Foldseek 3Di:
DDDDDDDDDDDDDDDDDDDDDDDDDDDPDDDDDDDPPPDDLDAQPDDQQDQDDPVQQPVPPDPPGSLVVSLVSLCSHCLPPVPVSVVVLVPDPDPVSSVVSCVSSVD

Nearest PDB structures (foldseek):
  5vi0-assembly2_B  TM=5.504E-01  e=8.364E+00  Pseudomonas fluorescens